Protein AF-A0ABC8KWL3-F1 (afdb_monomer)

Mean predicted aligned error: 14.84 Å

InterPro domains:
  IPR001087 GDSL lipase/esterase [PF00657] (40-134)
  IPR036514 SGNH hydrolase superfamily [G3DSA:3.40.50.1110] (29-156)
  IPR051238 GDSL esterase/lipase [PTHR45650] (35-138)

Solvent-accessible surface area (backbone atoms only — not comparable to full-atom values): 9843 Å² total; per-residue (Å²): 133,89,78,81,60,66,66,60,56,52,52,52,53,53,52,58,55,59,74,59,63,88,62,69,93,62,68,75,70,73,61,72,74,73,81,78,73,70,54,50,75,42,76,53,21,40,68,54,14,46,27,26,30,68,68,44,93,87,55,86,55,57,24,70,44,79,68,16,9,55,69,33,100,80,53,42,48,54,17,21,74,34,37,43,80,43,63,58,42,54,52,23,54,77,62,74,42,69,72,52,50,25,49,58,75,46,65,59,87,91,31,53,72,60,43,54,53,30,72,55,40,18,35,25,67,12,28,43,62,54,58,94,50,98,69,41,76,80,50,88,69,75,87,79,84,79,80,84,78,88,77,74,80,90,79,74,80,80,77,93,130

Foldseek 3Di:
DDDDCVVVVVVVVVVVVVVVPPDDPPPVVVPPDDPQDFADAAEEALLQWQFLQVLDPDDPPWQQDQQDCCQPPVSGRRRHVHNYDGPSQVVCVVRVAPRAEAPSVCDDPVNVVVVVVCVRHHHYPYYHQDDPDPCSNVDDDPDPDDDDDPPPDPPDDDDDD

Organism: Eruca vesicaria subsp. sativa (NCBI:txid29727)

Radius of gyration: 27.24 Å; Cα contacts (8 Å, |Δi|>4): 214; chains: 1; bounding box: 100×42×49 Å

pLDDT: mean 77.45, std 20.8, range [26.44, 98.0]

Structure (mmCIF, N/CA/C/O backbone):
data_AF-A0ABC8KWL3-F1
#
_entry.id   AF-A0ABC8KWL3-F1
#
loop_
_atom_site.group_PDB
_atom_site.id
_atom_site.type_symbol
_atom_site.label_atom_id
_atom_site.label_alt_id
_atom_site.label_comp_id
_atom_site.label_asym_id
_atom_site.label_entity_id
_atom_site.label_seq_id
_atom_site.pdbx_PDB_ins_code
_atom_site.Cartn_x
_atom_site.Cartn_y
_atom_site.Cartn_z
_atom_site.occupancy
_atom_site.B_iso_or_equiv
_atom_site.auth_seq_id
_atom_site.auth_comp_id
_atom_site.auth_asym_id
_atom_site.auth_atom_id
_atom_site.pdbx_PDB_model_num
ATOM 1 N N . MET A 1 1 ? -78.403 -3.034 27.317 1.00 48.03 1 MET A N 1
ATOM 2 C CA . MET A 1 1 ? -77.567 -3.518 28.438 1.00 48.03 1 MET A CA 1
ATOM 3 C C . MET A 1 1 ? -76.116 -3.324 28.024 1.00 48.03 1 MET A C 1
ATOM 5 O O . MET A 1 1 ? -75.790 -3.787 26.936 1.00 48.03 1 MET A O 1
ATOM 9 N N . PRO A 1 2 ? -75.278 -2.585 28.769 1.00 58.06 2 PRO A N 1
ATOM 10 C CA . PRO A 1 2 ? -73.880 -2.424 28.389 1.00 58.06 2 PRO A CA 1
ATOM 11 C C . PRO A 1 2 ? -73.139 -3.736 28.670 1.00 58.06 2 PRO A C 1
ATOM 13 O O . PRO A 1 2 ? -73.239 -4.291 29.761 1.00 58.06 2 PRO A O 1
ATOM 16 N N . VAL A 1 3 ? -72.448 -4.263 27.663 1.00 62.28 3 VAL A N 1
ATOM 17 C CA . VAL A 1 3 ? -71.545 -5.410 27.809 1.00 62.28 3 VAL A CA 1
ATOM 18 C C . VAL A 1 3 ? -70.196 -4.900 28.307 1.00 62.28 3 VAL A C 1
ATOM 20 O O . VAL A 1 3 ? -69.583 -4.015 27.711 1.00 62.28 3 VAL A O 1
ATOM 23 N N . ASN A 1 4 ? -69.758 -5.430 29.445 1.00 63.38 4 ASN A N 1
ATOM 24 C CA . ASN A 1 4 ? -68.550 -4.999 30.139 1.00 63.38 4 ASN A CA 1
ATOM 25 C C . ASN A 1 4 ? -67.313 -5.553 29.409 1.00 63.38 4 ASN A C 1
ATOM 27 O O . ASN A 1 4 ? -66.910 -6.688 29.645 1.00 63.38 4 ASN A O 1
ATOM 31 N N . ASN A 1 5 ? -66.687 -4.751 28.542 1.00 63.94 5 ASN A N 1
ATOM 32 C CA . ASN A 1 5 ? -65.502 -5.138 27.749 1.00 63.94 5 ASN A CA 1
ATOM 33 C C . ASN A 1 5 ? -64.167 -5.080 28.527 1.00 63.94 5 ASN A C 1
ATOM 35 O O . ASN A 1 5 ? -63.087 -5.216 27.950 1.00 63.94 5 ASN A O 1
ATOM 39 N N . LEU A 1 6 ? -64.232 -4.891 29.847 1.00 66.62 6 LEU A N 1
ATOM 40 C CA . LEU A 1 6 ? -63.078 -4.764 30.737 1.00 66.62 6 LEU A CA 1
ATOM 41 C C . LEU A 1 6 ? -62.088 -5.955 30.707 1.00 66.62 6 LEU A C 1
ATOM 43 O O . LEU A 1 6 ? -60.887 -5.675 30.750 1.00 66.62 6 LEU A O 1
ATOM 47 N N . PRO A 1 7 ? -62.503 -7.240 30.583 1.00 75.38 7 PRO A N 1
ATOM 48 C CA . PRO A 1 7 ? -61.552 -8.357 30.553 1.00 75.38 7 PRO A CA 1
ATOM 49 C C . PRO A 1 7 ? -60.824 -8.481 29.206 1.00 75.38 7 PRO A C 1
ATOM 51 O O . PRO A 1 7 ? -59.668 -8.890 29.160 1.00 75.38 7 PRO A O 1
ATOM 54 N N . PHE A 1 8 ? -61.465 -8.085 28.102 1.00 75.50 8 PHE A N 1
ATOM 55 C CA . PHE A 1 8 ? -60.850 -8.149 26.775 1.00 75.50 8 PHE A CA 1
ATOM 56 C C . PHE A 1 8 ? -59.704 -7.141 26.649 1.00 75.50 8 PHE A C 1
ATOM 58 O O . PHE A 1 8 ? -58.625 -7.459 26.152 1.00 75.50 8 PHE A O 1
ATOM 65 N N . LEU A 1 9 ? -59.917 -5.933 27.175 1.00 76.12 9 LEU A N 1
ATOM 66 C CA . LEU A 1 9 ? -58.924 -4.869 27.125 1.00 76.12 9 LEU A CA 1
ATOM 67 C C . LEU A 1 9 ? -57.701 -5.174 28.011 1.00 76.12 9 LEU A C 1
ATOM 69 O O . LEU A 1 9 ? -56.574 -4.886 27.620 1.00 76.12 9 LEU A O 1
ATOM 73 N N . THR A 1 10 ? -57.894 -5.813 29.170 1.00 77.69 10 THR A N 1
ATOM 74 C CA . THR A 1 10 ? -56.780 -6.216 30.050 1.00 77.69 10 THR A CA 1
ATOM 75 C C . THR A 1 10 ? -55.929 -7.324 29.436 1.00 77.69 10 THR A C 1
ATOM 77 O O . THR A 1 10 ? -54.703 -7.230 29.467 1.00 77.69 10 THR A O 1
ATOM 80 N N . VAL A 1 11 ? -56.548 -8.334 28.819 1.00 81.25 11 VAL A N 1
ATOM 81 C CA . VAL A 1 11 ? -55.817 -9.404 28.117 1.00 81.25 11 VAL A CA 1
ATOM 82 C C . VAL A 1 11 ? -55.044 -8.848 26.917 1.00 81.25 11 VAL A C 1
ATOM 84 O O . VAL A 1 11 ? -53.893 -9.225 26.704 1.00 81.25 11 VAL A O 1
ATOM 87 N N . PHE A 1 12 ? -55.621 -7.892 26.184 1.00 80.75 12 PHE A N 1
ATOM 88 C CA . PHE A 1 12 ? -54.955 -7.223 25.065 1.00 80.75 12 PHE A CA 1
ATOM 89 C C . PHE A 1 12 ? -53.700 -6.446 25.501 1.00 80.75 12 PHE A C 1
ATOM 91 O O . PHE A 1 12 ? -52.653 -6.557 24.862 1.00 80.75 12 PHE A O 1
ATOM 98 N N . PHE A 1 13 ? -53.762 -5.716 26.621 1.00 78.31 13 PHE A N 1
ATOM 99 C CA . PHE A 1 13 ? -52.595 -5.005 27.154 1.00 78.31 13 PHE A CA 1
ATOM 100 C C . PHE A 1 13 ? -51.527 -5.942 27.740 1.00 78.31 13 PHE A C 1
ATOM 102 O O . PHE A 1 13 ? -50.338 -5.666 27.582 1.00 78.31 13 PHE A O 1
ATOM 109 N N . LEU A 1 14 ? -51.915 -7.070 28.345 1.00 79.94 14 LEU A N 1
ATOM 110 C CA . LEU A 1 14 ? -50.964 -8.101 28.786 1.00 79.94 14 LEU A CA 1
ATOM 111 C C . LEU A 1 14 ? -50.254 -8.765 27.596 1.00 79.94 14 LEU A C 1
ATOM 113 O O . LEU A 1 14 ? -49.043 -8.975 27.643 1.00 79.94 14 LEU A O 1
ATOM 117 N N . PHE A 1 15 ? -50.975 -9.024 26.503 1.00 77.19 15 PHE A N 1
ATOM 118 C CA . PHE A 1 15 ? -50.410 -9.583 25.272 1.00 77.19 15 PHE A CA 1
ATOM 119 C C . PHE A 1 15 ? -49.448 -8.599 24.580 1.00 77.19 15 PHE A C 1
ATOM 121 O O . PHE A 1 15 ? -48.352 -8.983 24.178 1.00 77.19 15 PHE A O 1
ATOM 128 N N . LEU A 1 16 ? -49.797 -7.306 24.529 1.00 73.62 16 LEU A N 1
ATOM 129 C CA . LEU A 1 16 ? -48.899 -6.240 24.059 1.00 73.62 16 LEU A CA 1
ATOM 130 C C . LEU A 1 16 ? -47.644 -6.087 24.931 1.00 73.62 16 LEU A C 1
ATOM 132 O O . LEU A 1 16 ? -46.584 -5.755 24.406 1.00 73.62 16 LEU A O 1
ATOM 136 N N . GLY A 1 17 ? -47.751 -6.325 26.242 1.00 69.69 17 GLY A N 1
ATOM 137 C CA . GLY A 1 17 ? -46.609 -6.336 27.158 1.00 69.69 17 GLY A CA 1
ATOM 138 C C . GLY A 1 17 ? -45.663 -7.514 26.917 1.00 69.69 17 GLY A C 1
ATOM 139 O O . GLY A 1 17 ? -44.450 -7.337 26.976 1.00 69.69 17 GLY A O 1
ATOM 140 N N . LEU A 1 18 ? -46.198 -8.692 26.575 1.00 69.88 18 LEU A N 1
ATOM 141 C CA . LEU A 1 18 ? -45.403 -9.885 26.257 1.00 69.88 18 LEU A CA 1
ATOM 142 C C . LEU A 1 18 ? -44.642 -9.758 24.925 1.00 69.88 18 LEU A C 1
ATOM 144 O O . LEU A 1 18 ? -43.492 -10.177 24.845 1.00 69.88 18 LEU A O 1
ATOM 148 N N . LEU A 1 19 ? -45.213 -9.074 23.928 1.00 63.34 19 LEU A N 1
ATOM 149 C CA . LEU A 1 19 ? -44.547 -8.762 22.647 1.00 63.34 19 LEU A CA 1
ATOM 150 C C . LEU A 1 19 ? -43.443 -7.687 22.753 1.00 63.34 19 LEU A C 1
ATOM 152 O O . LEU A 1 19 ? -42.834 -7.312 21.754 1.00 63.34 19 LEU A O 1
ATOM 156 N N . ARG A 1 20 ? -43.183 -7.150 23.952 1.00 59.50 20 ARG A N 1
ATOM 157 C CA . ARG A 1 20 ? -42.063 -6.231 24.227 1.00 59.50 20 ARG A CA 1
ATOM 158 C C . ARG A 1 20 ? -40.852 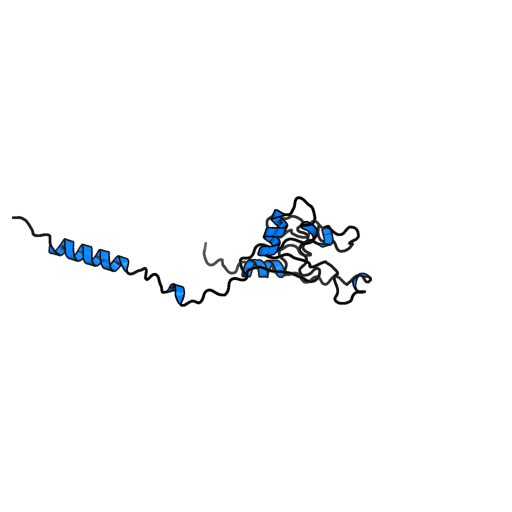-6.932 24.856 1.00 59.50 20 ARG A C 1
ATOM 160 O O . ARG A 1 20 ? -39.862 -6.257 25.121 1.00 59.50 20 ARG A O 1
ATOM 167 N N . PHE A 1 21 ? -40.904 -8.250 25.071 1.00 56.94 21 PHE A N 1
ATOM 168 C CA . PHE A 1 21 ? -39.795 -9.022 25.653 1.00 56.94 21 PHE A CA 1
ATOM 169 C C . PHE A 1 21 ? -38.764 -9.536 24.635 1.00 56.94 21 PHE A C 1
ATOM 171 O O . PHE A 1 21 ? -37.733 -10.061 25.049 1.00 56.94 21 PHE A O 1
ATOM 178 N N . ASP A 1 22 ? -38.955 -9.312 23.331 1.00 55.47 22 ASP A N 1
ATOM 179 C CA . ASP A 1 22 ? -38.017 -9.760 22.282 1.00 55.47 22 ASP A CA 1
ATOM 180 C C . ASP A 1 22 ? -36.726 -8.928 22.192 1.00 55.47 22 ASP A C 1
ATOM 182 O O . ASP A 1 22 ? -35.935 -9.047 21.258 1.00 55.47 22 ASP A O 1
ATOM 186 N N . SER A 1 23 ? -36.477 -8.040 23.148 1.00 59.81 23 SER A N 1
ATOM 187 C CA . SER A 1 23 ? -35.253 -7.251 23.184 1.00 59.81 23 SER A CA 1
ATOM 188 C C . SER A 1 23 ? -34.796 -7.128 24.622 1.00 59.81 23 SER A C 1
ATOM 190 O O . SER A 1 23 ? -35.117 -6.163 25.304 1.00 59.81 23 SER A O 1
ATOM 192 N N . ILE A 1 24 ? -34.049 -8.125 25.094 1.00 61.00 24 ILE A N 1
ATOM 193 C CA . ILE A 1 24 ? -33.168 -7.951 26.246 1.00 61.00 24 ILE A CA 1
ATOM 194 C C . ILE A 1 24 ? -31.944 -7.176 25.727 1.00 61.00 24 ILE A C 1
ATOM 196 O O . ILE A 1 24 ? -31.108 -7.780 25.045 1.00 61.00 24 ILE A O 1
ATOM 200 N N . PRO A 1 25 ? -31.791 -5.865 26.004 1.00 57.47 25 PRO A N 1
ATOM 201 C CA . PRO A 1 25 ? -30.542 -5.169 25.734 1.00 57.47 25 PRO A CA 1
ATOM 202 C C . PRO A 1 25 ? -29.493 -5.721 26.705 1.00 57.47 25 PRO A C 1
ATOM 204 O O . PRO A 1 25 ? -29.412 -5.311 27.858 1.00 57.47 25 PRO A O 1
ATOM 207 N N . GLY A 1 26 ? -28.739 -6.730 26.278 1.00 55.69 26 GLY A N 1
ATOM 208 C CA . GLY A 1 26 ? -27.736 -7.355 27.141 1.00 55.69 26 GLY A CA 1
ATOM 209 C C . GLY A 1 26 ? -27.236 -8.721 26.691 1.00 55.69 26 GLY A C 1
ATOM 210 O O . GLY A 1 26 ? -26.137 -9.100 27.085 1.00 55.69 26 GLY A O 1
ATOM 211 N N . LEU A 1 27 ? -27.967 -9.445 25.834 1.00 46.88 27 LEU A N 1
ATOM 212 C CA . LEU A 1 27 ? -27.494 -10.751 25.353 1.00 46.88 27 LEU A CA 1
ATOM 213 C C . LEU A 1 27 ? -26.371 -10.636 24.301 1.00 46.88 27 LEU A C 1
ATOM 215 O O . LEU A 1 27 ? -25.545 -11.537 24.189 1.00 46.88 27 LEU A O 1
ATOM 219 N N . GLU A 1 28 ? -26.254 -9.501 23.604 1.00 53.38 28 GLU A N 1
ATOM 220 C CA . GLU A 1 28 ? -25.120 -9.237 22.698 1.00 53.38 28 GLU A CA 1
ATOM 221 C C . GLU A 1 28 ? -23.779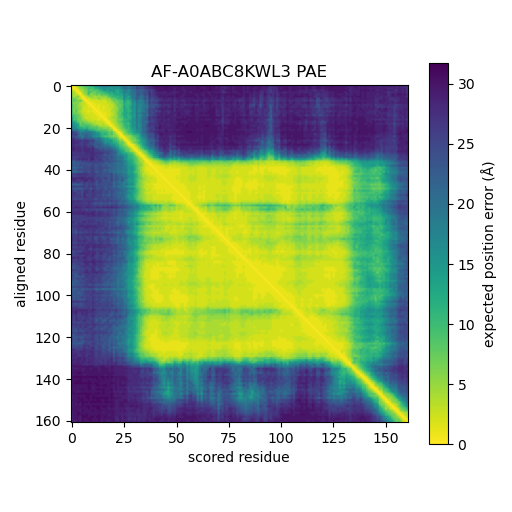 -9.029 23.427 1.00 53.38 28 GLU A C 1
ATOM 223 O O . GLU A 1 28 ? -22.725 -9.072 22.797 1.00 53.38 28 GLU A O 1
ATOM 228 N N . ALA A 1 29 ? -23.779 -8.843 24.752 1.00 53.50 29 ALA A N 1
ATOM 229 C CA . ALA A 1 29 ? -22.554 -8.605 25.519 1.00 53.50 29 ALA A CA 1
ATOM 230 C C . ALA A 1 29 ? -21.762 -9.887 25.857 1.00 53.50 29 ALA A C 1
ATOM 232 O O . ALA A 1 29 ? -20.643 -9.793 26.359 1.00 53.50 29 ALA A O 1
ATOM 233 N N . ALA A 1 30 ? -22.314 -11.079 25.588 1.00 50.84 30 ALA A N 1
ATOM 234 C CA . ALA A 1 30 ? -21.675 -12.361 25.911 1.00 50.84 30 ALA A CA 1
ATOM 235 C C . ALA A 1 30 ? -20.808 -12.935 24.773 1.00 50.84 30 ALA A C 1
ATOM 237 O O . ALA A 1 30 ? -19.949 -13.782 25.019 1.00 50.84 30 ALA A O 1
ATOM 238 N N . ALA A 1 31 ? -20.971 -12.450 23.539 1.00 51.72 31 ALA A N 1
ATOM 239 C CA . ALA A 1 31 ? -20.006 -12.681 22.471 1.00 51.72 31 ALA A CA 1
ATOM 240 C C . ALA A 1 31 ? -18.975 -11.554 22.545 1.00 51.72 31 ALA A C 1
ATOM 242 O O . ALA A 1 31 ? -19.177 -10.488 21.968 1.00 51.72 31 ALA A O 1
ATOM 243 N N . GLY A 1 32 ? -17.903 -11.749 23.319 1.00 52.09 32 GLY A N 1
ATOM 244 C CA . GLY A 1 32 ? -16.825 -10.767 23.427 1.00 52.09 32 GLY A CA 1
ATOM 245 C C . GLY A 1 32 ? -16.438 -10.259 22.037 1.00 52.09 32 GLY A C 1
ATOM 246 O O . GLY A 1 32 ? -15.980 -11.033 21.197 1.00 52.09 32 GLY A O 1
ATOM 247 N N . LYS A 1 33 ? -16.688 -8.970 21.773 1.00 55.50 33 LYS A N 1
ATOM 248 C CA . LYS A 1 33 ? -16.355 -8.321 20.504 1.00 55.50 33 LYS A CA 1
ATOM 249 C C . LYS A 1 33 ? -14.870 -8.574 20.255 1.00 55.50 33 LYS A C 1
ATOM 251 O O . LYS A 1 33 ? -14.044 -8.123 21.048 1.00 55.50 33 LYS A O 1
ATOM 256 N N . LEU A 1 34 ? -14.540 -9.340 19.210 1.00 56.47 34 LEU A N 1
ATOM 257 C CA . LEU A 1 34 ? -13.152 -9.591 18.823 1.00 56.47 34 LEU A CA 1
ATOM 258 C C . LEU A 1 34 ? -12.435 -8.236 18.785 1.00 56.47 34 LEU A C 1
ATOM 260 O O . LEU A 1 34 ? -12.985 -7.279 18.233 1.00 56.47 34 LEU A O 1
ATOM 264 N N . ALA A 1 35 ? -11.268 -8.134 19.428 1.00 68.38 35 ALA A N 1
ATOM 265 C CA . ALA A 1 35 ? -10.539 -6.874 19.514 1.00 68.38 35 ALA A CA 1
ATOM 266 C C . ALA A 1 35 ? -10.410 -6.264 18.109 1.00 68.38 35 ALA A C 1
ATOM 268 O O . ALA A 1 35 ? -9.880 -6.897 17.195 1.00 68.38 35 ALA A O 1
ATOM 269 N N . SER A 1 36 ? -10.956 -5.058 17.928 1.00 80.06 36 SER A N 1
ATOM 270 C CA . SER A 1 36 ? -10.914 -4.366 16.641 1.00 80.06 36 SER A CA 1
ATOM 271 C C . SER A 1 36 ? -9.456 -4.107 16.285 1.00 80.06 36 SER A C 1
ATOM 273 O O . SER A 1 36 ? -8.753 -3.438 17.041 1.00 80.06 36 SER A O 1
ATOM 275 N N . ILE A 1 37 ? -8.999 -4.616 15.141 1.00 87.50 37 ILE A N 1
ATOM 276 C CA . ILE A 1 37 ? -7.653 -4.316 14.649 1.00 87.50 37 ILE A CA 1
ATOM 277 C C . ILE A 1 37 ? -7.651 -2.853 14.187 1.00 87.50 37 ILE A C 1
ATOM 279 O O . ILE A 1 37 ? -8.453 -2.505 13.323 1.00 87.50 37 ILE A O 1
ATOM 283 N N . PRO A 1 38 ? -6.806 -1.976 14.760 1.00 90.31 38 PRO A N 1
ATOM 284 C CA . PRO A 1 38 ? -6.868 -0.541 14.480 1.00 90.31 38 PRO A CA 1
ATOM 285 C C . PRO A 1 38 ? -6.293 -0.173 13.105 1.00 90.31 38 PRO A C 1
ATOM 287 O O . PRO A 1 38 ? -6.699 0.828 12.523 1.00 90.31 38 PRO A O 1
ATOM 290 N N . GLY A 1 39 ? -5.376 -0.980 12.564 1.00 94.69 39 GLY A N 1
ATOM 291 C CA . GLY A 1 39 ? -4.784 -0.740 11.254 1.00 94.69 39 GLY A CA 1
ATOM 292 C C . GLY A 1 39 ? -3.835 -1.844 10.797 1.00 94.69 39 GLY A C 1
ATOM 293 O O . GLY A 1 39 ? -3.493 -2.743 11.565 1.00 94.69 39 GLY A O 1
ATOM 294 N N . LEU A 1 40 ? -3.406 -1.760 9.535 1.00 96.38 40 LEU A N 1
ATOM 295 C CA . LEU A 1 40 ? -2.533 -2.744 8.889 1.00 96.38 40 LEU A CA 1
ATOM 296 C C . LEU A 1 40 ? -1.286 -2.078 8.290 1.00 96.38 40 LEU A C 1
ATOM 298 O O . LEU A 1 40 ? -1.369 -1.311 7.335 1.00 96.38 40 LEU A O 1
ATOM 302 N N . TYR A 1 41 ? -0.112 -2.415 8.817 1.00 97.31 41 TYR A N 1
ATOM 303 C CA . TYR A 1 41 ? 1.174 -1.923 8.322 1.00 97.31 41 TYR A CA 1
ATOM 304 C C . TYR A 1 41 ? 1.912 -3.046 7.608 1.00 97.31 41 TYR A C 1
ATOM 306 O O . TYR A 1 41 ? 2.175 -4.090 8.201 1.00 97.31 41 TYR A O 1
ATOM 314 N N . VAL A 1 42 ? 2.215 -2.845 6.328 1.00 97.56 42 VAL A N 1
ATOM 315 C CA . VAL A 1 42 ? 2.680 -3.925 5.447 1.00 97.56 42 VAL A CA 1
ATOM 316 C C . VAL A 1 42 ? 4.110 -3.663 5.011 1.00 97.56 42 VAL A C 1
ATOM 318 O O . VAL A 1 42 ? 4.410 -2.594 4.486 1.00 97.56 42 VAL A O 1
ATOM 321 N N . PHE A 1 43 ? 4.972 -4.659 5.178 1.00 95.38 43 PHE A N 1
ATOM 322 C CA . PHE A 1 43 ? 6.351 -4.674 4.699 1.00 95.38 43 PHE A CA 1
ATOM 323 C C . PHE A 1 43 ? 6.563 -5.948 3.884 1.00 95.38 43 PHE A C 1
ATOM 325 O O . PHE A 1 43 ? 5.941 -6.970 4.172 1.00 95.38 43 PHE A O 1
ATOM 332 N N . GLY A 1 44 ? 7.421 -5.892 2.870 1.00 93.62 44 GLY A N 1
ATOM 333 C CA . GLY A 1 44 ? 7.706 -7.048 2.027 1.00 93.62 44 GLY A CA 1
ATOM 334 C C . GLY A 1 44 ? 8.099 -6.668 0.608 1.00 93.62 44 GLY A C 1
ATOM 335 O O . GLY A 1 44 ? 8.603 -5.572 0.354 1.00 93.62 44 GLY A O 1
ATOM 336 N N . ASP A 1 45 ? 7.835 -7.591 -0.308 1.00 92.12 45 ASP A N 1
ATOM 337 C CA . ASP A 1 45 ? 8.232 -7.528 -1.708 1.00 92.12 45 ASP A CA 1
ATOM 338 C C . ASP A 1 45 ? 7.021 -7.383 -2.654 1.00 92.12 45 ASP A C 1
ATOM 340 O O . ASP A 1 45 ? 5.960 -6.876 -2.279 1.00 92.12 45 ASP A O 1
ATOM 344 N N . SER A 1 46 ? 7.161 -7.844 -3.900 1.00 92.88 46 SER A N 1
ATOM 345 C CA . SER A 1 46 ? 6.106 -7.803 -4.917 1.00 92.88 46 SER A CA 1
ATOM 346 C C . SER A 1 46 ? 4.823 -8.539 -4.527 1.00 92.88 46 SER A C 1
ATOM 348 O O . SER A 1 46 ? 3.761 -8.174 -5.033 1.00 92.88 46 SER A O 1
ATOM 350 N N . LEU A 1 47 ? 4.882 -9.543 -3.644 1.00 93.25 47 LEU A N 1
ATOM 351 C CA . LEU A 1 47 ? 3.707 -10.321 -3.230 1.00 93.25 47 LEU A CA 1
ATOM 352 C C . LEU A 1 47 ? 2.700 -9.487 -2.433 1.00 93.25 47 LEU A C 1
ATOM 354 O O . LEU A 1 47 ? 1.509 -9.803 -2.409 1.00 93.25 47 LEU A O 1
ATOM 358 N N . VAL A 1 48 ? 3.167 -8.414 -1.796 1.00 95.81 48 VAL A N 1
ATOM 359 C CA . VAL A 1 48 ? 2.336 -7.523 -0.981 1.00 95.81 48 VAL A CA 1
ATOM 360 C C . VAL A 1 48 ? 2.462 -6.048 -1.370 1.00 95.81 48 VAL A C 1
ATOM 362 O O . VAL A 1 48 ? 1.733 -5.227 -0.817 1.00 95.81 48 VAL A O 1
ATOM 365 N N . ASP A 1 49 ? 3.298 -5.693 -2.353 1.00 95.62 49 ASP A N 1
ATOM 366 C CA . ASP A 1 49 ? 3.362 -4.336 -2.909 1.00 95.62 49 ASP A CA 1
ATOM 367 C C . ASP A 1 49 ? 2.037 -3.945 -3.587 1.00 95.62 49 ASP A C 1
ATOM 369 O O . ASP A 1 49 ? 1.396 -4.715 -4.312 1.00 95.62 49 ASP A O 1
ATOM 373 N N . VAL A 1 50 ? 1.625 -2.708 -3.322 1.00 96.56 50 VAL A N 1
ATOM 374 C CA . VAL A 1 50 ? 0.396 -2.077 -3.816 1.00 96.56 50 VAL A CA 1
ATOM 375 C C . VAL A 1 50 ? 0.675 -0.926 -4.784 1.00 96.56 50 VAL A C 1
ATOM 377 O O . VAL A 1 50 ? -0.257 -0.227 -5.181 1.00 96.56 50 VAL A O 1
ATOM 380 N N . GLY A 1 51 ? 1.936 -0.713 -5.164 1.00 95.81 51 GLY A N 1
ATOM 381 C CA . GLY A 1 51 ? 2.346 0.227 -6.203 1.00 95.81 51 GLY A CA 1
ATOM 382 C C . GLY A 1 51 ? 3.448 1.192 -5.792 1.00 95.81 51 GLY A C 1
ATOM 383 O O . GLY A 1 51 ? 3.599 2.219 -6.457 1.00 95.81 51 GLY A O 1
ATOM 384 N N . ASN A 1 52 ? 4.206 0.909 -4.729 1.00 95.69 52 ASN A N 1
ATOM 385 C CA . ASN A 1 52 ? 5.321 1.757 -4.306 1.00 95.69 52 ASN A CA 1
ATOM 386 C C . ASN A 1 52 ? 6.354 1.902 -5.426 1.00 95.69 52 ASN A C 1
ATOM 388 O O . ASN A 1 52 ? 6.780 3.022 -5.722 1.00 95.69 52 ASN A O 1
ATOM 392 N N . ASN A 1 53 ? 6.663 0.816 -6.136 1.00 94.00 53 ASN A N 1
ATOM 393 C CA . ASN A 1 53 ? 7.654 0.829 -7.212 1.00 94.00 53 ASN A CA 1
ATOM 394 C C . ASN A 1 53 ? 7.336 1.791 -8.363 1.00 94.00 53 ASN A C 1
ATOM 396 O O . ASN A 1 53 ? 8.245 2.266 -9.044 1.00 94.00 53 ASN A O 1
ATOM 400 N N . ASN A 1 54 ? 6.066 2.147 -8.557 1.00 94.50 54 ASN A N 1
ATOM 401 C CA . ASN A 1 54 ? 5.665 3.094 -9.597 1.00 94.50 54 ASN A CA 1
ATOM 402 C C . ASN A 1 54 ? 6.092 4.538 -9.282 1.00 94.50 54 ASN A C 1
ATOM 404 O O . ASN A 1 54 ? 6.137 5.369 -10.187 1.00 94.50 54 ASN A O 1
ATOM 408 N N . TYR A 1 55 ? 6.424 4.830 -8.021 1.00 93.88 55 TYR A N 1
ATOM 409 C CA . TYR A 1 55 ? 6.909 6.133 -7.560 1.00 93.88 55 TYR A CA 1
ATOM 410 C C . TYR A 1 55 ? 8.440 6.215 -7.478 1.00 93.88 55 TYR A C 1
ATOM 412 O O . TYR A 1 55 ? 8.974 7.283 -7.180 1.00 93.88 55 TYR A O 1
ATOM 420 N N . LEU A 1 56 ? 9.153 5.110 -7.721 1.00 90.12 56 LEU A N 1
ATOM 421 C CA . LEU A 1 56 ? 10.612 5.091 -7.715 1.00 90.12 56 LEU A CA 1
ATOM 422 C C . LEU A 1 56 ? 11.162 5.596 -9.063 1.00 90.12 56 LEU A C 1
ATOM 424 O O . LEU A 1 56 ? 10.724 5.119 -10.116 1.00 90.12 56 LEU A O 1
ATOM 428 N N . PRO A 1 57 ? 12.142 6.521 -9.057 1.00 85.88 57 PRO A N 1
ATOM 429 C CA . PRO A 1 57 ? 12.671 7.113 -10.286 1.00 85.88 57 PRO A CA 1
ATOM 430 C C . PRO A 1 57 ? 13.400 6.094 -11.174 1.00 85.88 57 PRO A C 1
ATOM 432 O O . PRO A 1 57 ? 13.258 6.144 -12.391 1.00 85.88 57 PRO A O 1
ATOM 435 N N . PHE A 1 58 ? 14.110 5.131 -10.576 1.00 83.00 58 PHE A N 1
ATOM 436 C CA . PHE A 1 58 ? 14.983 4.185 -11.286 1.00 83.00 58 PHE A CA 1
ATOM 437 C C . PHE A 1 58 ? 14.591 2.707 -11.088 1.00 83.00 58 PHE A C 1
ATOM 439 O O . PHE A 1 58 ? 15.449 1.833 -11.103 1.00 83.00 58 PHE A O 1
ATOM 446 N N . SER A 1 59 ? 13.303 2.400 -10.883 1.00 82.69 59 SER A N 1
ATOM 447 C CA . SER A 1 59 ? 12.853 1.006 -10.716 1.00 82.69 59 SER A CA 1
ATOM 448 C C . SER A 1 59 ? 12.507 0.336 -12.048 1.00 82.69 59 SER A C 1
ATOM 450 O O . SER A 1 59 ? 11.707 0.866 -12.824 1.00 82.69 59 SER A O 1
ATOM 452 N N . LEU A 1 60 ? 13.071 -0.856 -12.274 1.00 82.50 60 LEU A N 1
ATOM 453 C CA . LEU A 1 60 ? 12.686 -1.765 -13.363 1.00 82.50 60 LEU A CA 1
ATOM 454 C C . LEU A 1 60 ? 11.485 -2.645 -12.988 1.00 82.50 60 LEU A C 1
ATOM 456 O O . LEU A 1 60 ? 10.716 -3.048 -13.855 1.00 82.50 60 LEU A O 1
ATOM 460 N N . ALA A 1 61 ? 11.295 -2.920 -11.698 1.00 86.25 61 ALA A N 1
ATOM 461 C CA . ALA A 1 61 ? 10.212 -3.752 -11.194 1.00 86.25 61 ALA A CA 1
ATOM 462 C C . ALA A 1 61 ? 8.942 -2.912 -10.995 1.00 86.25 61 ALA A C 1
ATOM 464 O O . ALA A 1 61 ? 8.535 -2.670 -9.865 1.00 86.25 61 ALA A O 1
ATOM 465 N N . LYS A 1 62 ? 8.333 -2.411 -12.072 1.00 90.50 62 LYS A N 1
ATOM 466 C CA . LYS A 1 62 ? 7.046 -1.697 -11.998 1.00 90.50 62 LYS A CA 1
ATOM 467 C C . LYS A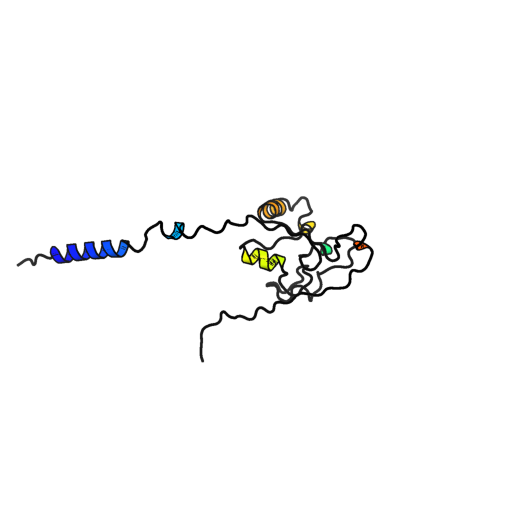 1 62 ? 5.876 -2.658 -12.182 1.00 90.50 62 LYS A C 1
ATOM 469 O O . LYS A 1 62 ? 6.030 -3.774 -12.660 1.00 90.50 62 LYS A O 1
ATOM 474 N N . SER A 1 63 ? 4.695 -2.218 -11.784 1.00 91.31 63 SER A N 1
ATOM 475 C CA . SER A 1 63 ? 3.466 -3.027 -11.783 1.00 91.31 63 SER A CA 1
ATOM 476 C C . SER A 1 63 ? 2.259 -2.213 -12.253 1.00 91.31 63 SER A C 1
ATOM 478 O O . SER A 1 63 ? 1.104 -2.563 -12.012 1.00 91.31 63 SER A O 1
ATOM 480 N N . ASN A 1 64 ? 2.512 -1.089 -12.927 1.00 92.38 64 ASN A N 1
ATOM 481 C CA . ASN A 1 64 ? 1.502 -0.239 -13.547 1.00 92.38 64 ASN A CA 1
ATOM 482 C C . ASN A 1 64 ? 1.198 -0.639 -15.004 1.00 92.38 64 ASN A C 1
ATOM 484 O O . ASN A 1 64 ? 0.846 0.216 -15.818 1.00 92.38 64 ASN A O 1
ATOM 488 N N . TYR A 1 65 ? 1.330 -1.924 -15.343 1.00 91.06 65 TYR A N 1
ATOM 489 C CA . TYR A 1 65 ? 1.026 -2.429 -16.681 1.00 91.06 65 TYR A CA 1
ATOM 490 C C . TYR A 1 65 ? -0.469 -2.735 -16.845 1.00 91.06 65 TYR A C 1
ATOM 492 O O . TYR A 1 65 ? -1.136 -3.055 -15.861 1.00 91.06 65 TYR A O 1
ATOM 500 N N . PRO A 1 66 ? -1.010 -2.717 -18.081 1.00 88.81 66 PRO A N 1
ATOM 501 C CA . PRO A 1 66 ? -2.437 -2.944 -18.330 1.00 88.81 66 PRO A CA 1
ATOM 502 C C . PRO A 1 66 ? -3.002 -4.264 -17.789 1.00 88.81 66 PRO A C 1
ATOM 504 O O . PRO A 1 66 ? -4.192 -4.336 -17.504 1.00 88.81 66 PRO A O 1
ATOM 507 N N . ARG A 1 67 ? -2.173 -5.309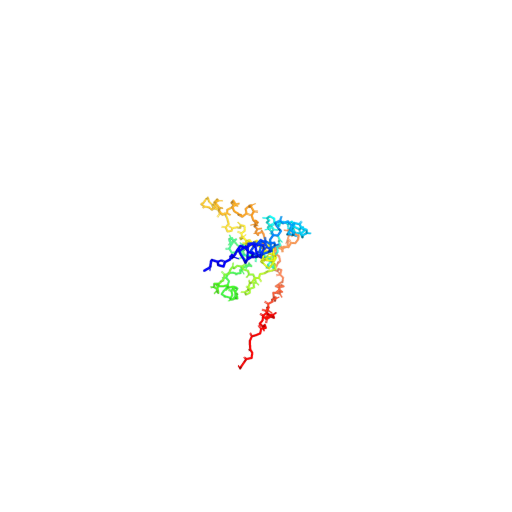 -17.650 1.00 86.81 67 ARG A N 1
ATOM 508 C CA . ARG A 1 67 ? -2.614 -6.611 -17.120 1.00 86.81 67 ARG A CA 1
ATOM 509 C C . ARG A 1 67 ? -2.767 -6.619 -15.598 1.00 86.81 67 ARG A C 1
ATOM 511 O O . ARG A 1 67 ? -3.549 -7.397 -15.067 1.00 86.81 67 ARG A O 1
ATOM 518 N N . ASN A 1 68 ? -2.053 -5.748 -14.893 1.00 91.00 68 ASN A N 1
ATOM 519 C CA . ASN A 1 68 ? -2.163 -5.634 -13.448 1.00 91.00 68 ASN A CA 1
ATOM 520 C C . ASN A 1 68 ? -3.471 -4.908 -13.102 1.00 91.00 68 ASN A C 1
ATOM 522 O O . ASN A 1 68 ? -3.738 -3.840 -13.638 1.00 91.00 68 ASN A O 1
ATOM 526 N N . GLY A 1 69 ? -4.306 -5.451 -12.218 1.00 90.31 69 GLY A N 1
ATOM 527 C CA . GLY A 1 69 ? -5.573 -4.807 -11.833 1.00 90.31 69 GLY A CA 1
ATOM 528 C C . GLY A 1 69 ? -6.786 -5.037 -12.755 1.00 90.31 69 GLY A C 1
ATOM 529 O O . GLY A 1 69 ? -7.790 -4.339 -12.590 1.00 90.31 69 GLY A O 1
ATOM 530 N N . VAL A 1 70 ? -6.732 -5.987 -13.699 1.00 92.69 70 VAL A N 1
ATOM 531 C CA . VAL A 1 70 ? -7.885 -6.371 -14.549 1.00 92.69 70 VAL A CA 1
ATOM 532 C C . VAL A 1 70 ? -9.084 -6.866 -13.726 1.00 92.69 70 VAL A C 1
ATOM 534 O O . VAL A 1 70 ? -10.220 -6.536 -14.059 1.00 92.69 70 VAL A O 1
ATOM 537 N N . ASP A 1 71 ? -8.831 -7.565 -12.620 1.00 91.75 71 ASP A N 1
ATOM 538 C CA . ASP A 1 71 ? -9.848 -8.104 -11.708 1.00 91.75 71 ASP A CA 1
ATOM 539 C C . ASP A 1 71 ? -10.190 -7.125 -10.565 1.00 91.75 71 ASP A C 1
ATOM 541 O O . ASP A 1 71 ? -11.011 -7.417 -9.697 1.00 91.75 71 ASP A O 1
ATOM 545 N N . PHE A 1 72 ? -9.574 -5.937 -10.536 1.00 89.44 72 PHE A N 1
ATOM 546 C CA . PHE A 1 72 ? -9.941 -4.879 -9.592 1.00 89.44 72 PHE A CA 1
ATOM 547 C C . PHE A 1 72 ? -11.231 -4.173 -10.048 1.00 89.44 72 PHE A C 1
ATOM 549 O O . PHE A 1 72 ? -11.446 -4.031 -11.253 1.00 89.44 72 PHE A O 1
ATOM 556 N N . PRO A 1 73 ? -12.051 -3.596 -9.143 1.00 88.50 73 PRO A N 1
ATOM 557 C CA . PRO A 1 73 ? -13.325 -2.962 -9.514 1.00 88.50 73 PRO A CA 1
ATOM 558 C C . PRO A 1 73 ? -13.237 -1.896 -10.618 1.00 88.50 73 PRO A C 1
ATOM 560 O O . PRO A 1 73 ? -14.186 -1.691 -11.367 1.00 88.50 73 PRO A O 1
ATOM 563 N N . LYS A 1 74 ? -12.091 -1.212 -10.741 1.00 88.69 74 LYS A N 1
ATOM 564 C CA . LYS A 1 74 ? -11.860 -0.176 -11.763 1.00 88.69 74 LYS A CA 1
ATOM 565 C C . LYS A 1 74 ? -11.244 -0.703 -13.062 1.00 88.69 74 LYS A C 1
ATOM 567 O O . LYS A 1 74 ? -11.075 0.101 -13.975 1.00 88.69 74 LYS A O 1
ATOM 572 N N . LYS A 1 75 ? -10.875 -1.990 -13.131 1.00 91.44 75 LYS A N 1
ATOM 573 C CA . LYS A 1 75 ? -10.209 -2.647 -14.272 1.00 91.44 75 LYS A CA 1
ATOM 574 C C . LYS A 1 75 ? -9.034 -1.833 -14.834 1.00 91.44 75 LYS A C 1
ATOM 576 O O . LYS A 1 75 ? -8.909 -1.629 -16.039 1.00 91.44 75 LYS A O 1
ATOM 581 N N . LYS A 1 76 ? -8.216 -1.277 -13.940 1.00 92.50 76 LYS A N 1
ATOM 582 C CA . LYS A 1 76 ? -7.077 -0.404 -14.259 1.00 92.50 76 LYS A CA 1
ATOM 583 C C . LYS A 1 76 ? -5.859 -0.850 -13.471 1.00 92.50 76 LYS A C 1
ATOM 585 O O . LYS A 1 76 ? -6.004 -1.313 -12.343 1.00 92.50 76 LYS A O 1
ATOM 590 N N . ALA A 1 77 ? -4.684 -0.582 -14.035 1.00 92.88 77 ALA A N 1
ATOM 591 C CA . ALA A 1 77 ? -3.396 -0.722 -13.372 1.00 92.88 77 ALA A CA 1
ATOM 592 C C . ALA A 1 77 ? -3.413 -0.126 -11.959 1.00 92.88 77 ALA A C 1
ATOM 594 O O . ALA A 1 77 ? -3.516 1.090 -11.787 1.00 92.88 77 ALA A O 1
ATOM 595 N N . THR A 1 78 ? -3.333 -0.994 -10.947 1.00 93.12 78 THR A N 1
ATOM 596 C CA . THR A 1 78 ? -3.365 -0.601 -9.529 1.00 93.12 78 THR A CA 1
ATOM 597 C C . THR A 1 78 ? -1.981 -0.458 -8.914 1.00 93.12 78 THR A C 1
ATOM 599 O O . THR A 1 78 ? -1.864 0.138 -7.850 1.00 93.12 78 THR A O 1
ATOM 602 N N . GLY A 1 79 ? -0.946 -1.007 -9.557 1.00 93.12 79 GLY A N 1
ATOM 603 C CA . GLY A 1 79 ? 0.384 -1.133 -8.969 1.00 93.12 79 GLY A CA 1
ATOM 604 C C . GLY A 1 79 ? 0.595 -2.402 -8.137 1.00 93.12 79 GLY A C 1
ATOM 605 O O . GLY A 1 79 ? 1.639 -2.554 -7.512 1.00 93.12 79 GLY A O 1
ATOM 606 N N . ARG A 1 80 ? -0.349 -3.343 -8.136 1.00 95.12 80 ARG A N 1
ATOM 607 C CA . ARG A 1 80 ? -0.127 -4.682 -7.570 1.00 95.12 80 ARG A CA 1
ATOM 608 C C . ARG A 1 80 ? 0.493 -5.591 -8.621 1.00 95.12 80 ARG A C 1
ATOM 610 O O . ARG A 1 80 ? 0.113 -5.520 -9.787 1.00 95.12 80 ARG A O 1
ATOM 617 N N . PHE A 1 81 ? 1.383 -6.498 -8.226 1.00 94.19 81 PHE A N 1
ATOM 618 C CA . PHE A 1 81 ? 1.990 -7.490 -9.131 1.00 94.19 81 PHE A CA 1
ATOM 619 C C . PHE A 1 81 ? 1.032 -8.638 -9.504 1.00 94.19 81 PHE A C 1
ATOM 621 O O . PHE A 1 81 ? 1.448 -9.758 -9.782 1.00 94.19 81 PHE A O 1
ATOM 628 N N . CYS A 1 82 ? -0.270 -8.360 -9.535 1.00 91.38 82 CYS A N 1
ATOM 629 C CA . CYS A 1 82 ? -1.315 -9.305 -9.883 1.00 91.38 82 CYS A CA 1
ATOM 630 C C . CYS A 1 82 ? -2.492 -8.625 -10.592 1.00 91.38 82 CYS A C 1
ATOM 632 O O . CYS A 1 82 ? -2.568 -7.397 -10.693 1.00 91.38 82 CYS A O 1
ATOM 634 N N . ASN A 1 83 ? -3.427 -9.438 -11.086 1.00 93.69 83 ASN A N 1
ATOM 635 C CA . ASN A 1 83 ? -4.639 -8.955 -11.744 1.00 93.69 83 ASN A CA 1
ATOM 636 C C . ASN A 1 83 ? -5.646 -8.359 -10.749 1.00 93.69 83 ASN A C 1
ATOM 638 O O . ASN A 1 83 ? -6.460 -7.533 -11.141 1.00 93.69 83 ASN A O 1
ATOM 642 N N . GLY A 1 84 ? -5.597 -8.753 -9.477 1.00 91.38 84 GLY A N 1
ATOM 643 C CA . GLY A 1 84 ? -6.613 -8.423 -8.483 1.00 91.38 84 GLY A CA 1
ATOM 644 C C . GLY A 1 84 ? -6.028 -7.901 -7.176 1.00 91.38 84 GLY A C 1
ATOM 645 O O . GLY A 1 84 ? -5.089 -7.103 -7.160 1.00 91.38 84 GLY A O 1
ATOM 646 N N . LYS A 1 85 ? -6.638 -8.334 -6.076 1.00 94.25 85 LYS A N 1
ATOM 647 C CA . LYS A 1 85 ? -6.171 -8.094 -4.710 1.00 94.25 85 LYS A CA 1
ATOM 648 C C . LYS A 1 85 ? -4.983 -8.998 -4.397 1.00 94.25 85 LYS A C 1
ATOM 650 O O . LYS A 1 85 ? -4.948 -10.153 -4.820 1.00 94.25 85 LYS A O 1
ATOM 655 N N . ASN A 1 86 ? -4.000 -8.460 -3.689 1.00 94.50 86 ASN A N 1
ATOM 656 C CA . ASN A 1 86 ? -2.892 -9.235 -3.148 1.00 94.50 86 ASN A CA 1
ATOM 657 C C . ASN A 1 86 ? -3.233 -9.736 -1.732 1.00 94.50 86 ASN A C 1
ATOM 659 O O . ASN A 1 86 ? -4.310 -9.463 -1.201 1.00 94.50 86 ASN A O 1
ATOM 663 N N . PHE A 1 87 ? -2.317 -10.474 -1.105 1.00 94.38 87 PHE A N 1
ATOM 664 C CA . PHE A 1 87 ? -2.566 -11.052 0.218 1.00 94.38 87 PHE A CA 1
ATOM 665 C C . PHE 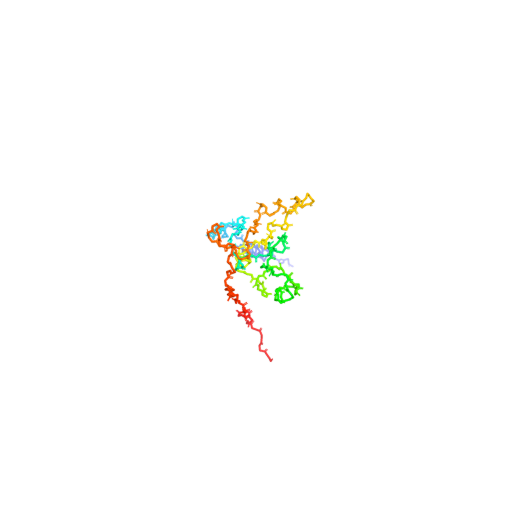A 1 87 ? -2.854 -9.993 1.297 1.00 94.38 87 PHE A C 1
ATOM 667 O O . PHE A 1 87 ? -3.746 -10.176 2.124 1.00 94.38 87 PHE A O 1
ATOM 674 N N . ALA A 1 88 ? -2.156 -8.854 1.261 1.00 95.94 88 ALA A N 1
ATOM 675 C CA . ALA A 1 88 ? -2.363 -7.771 2.218 1.00 95.94 88 ALA A CA 1
ATOM 676 C C . ALA A 1 88 ? -3.745 -7.112 2.073 1.00 95.94 88 ALA A C 1
ATOM 678 O O . ALA A 1 88 ? -4.348 -6.728 3.073 1.00 95.94 88 ALA A O 1
ATOM 679 N N . ASP A 1 89 ? -4.273 -7.020 0.852 1.00 96.00 89 ASP A N 1
ATOM 680 C CA . ASP A 1 89 ? -5.633 -6.527 0.622 1.00 96.00 89 ASP A CA 1
ATOM 681 C C . ASP A 1 89 ? -6.685 -7.468 1.199 1.00 96.00 89 ASP A C 1
ATOM 683 O O . ASP A 1 89 ? -7.626 -7.018 1.845 1.00 96.00 89 ASP A O 1
ATOM 687 N N . VAL A 1 90 ? -6.516 -8.775 0.983 1.00 95.44 90 VAL A N 1
ATOM 688 C CA . VAL A 1 90 ? -7.435 -9.790 1.514 1.00 95.44 90 VAL A CA 1
ATOM 689 C C . VAL A 1 90 ? -7.444 -9.746 3.041 1.00 95.44 90 VAL A C 1
ATOM 691 O O . VAL A 1 90 ? -8.510 -9.827 3.651 1.00 95.44 90 VAL A O 1
ATOM 694 N N . LEU A 1 91 ? -6.280 -9.554 3.671 1.00 94.81 91 LEU A N 1
ATOM 695 C CA . LEU A 1 91 ? -6.198 -9.341 5.116 1.00 94.81 91 LEU A CA 1
ATOM 696 C C . LEU A 1 91 ? -6.920 -8.064 5.552 1.00 94.81 91 LEU A C 1
ATOM 698 O O . LEU A 1 91 ? -7.705 -8.120 6.497 1.00 94.81 91 LEU A O 1
ATOM 702 N N . ALA A 1 92 ? -6.694 -6.936 4.871 1.00 95.19 92 ALA A N 1
ATOM 703 C CA . ALA A 1 92 ? -7.385 -5.687 5.188 1.00 95.19 92 ALA A CA 1
ATOM 704 C C . ALA A 1 92 ? -8.909 -5.871 5.140 1.00 95.19 92 ALA A C 1
ATOM 706 O O . ALA A 1 92 ? -9.600 -5.526 6.095 1.00 95.19 92 ALA A O 1
ATOM 707 N N . GLU A 1 93 ? -9.428 -6.515 4.093 1.00 94.25 93 GLU A N 1
ATOM 708 C CA . GLU A 1 93 ? -10.863 -6.773 3.950 1.00 94.25 93 GLU A CA 1
ATOM 709 C C . GLU A 1 93 ? -11.409 -7.715 5.015 1.00 94.25 93 GLU A C 1
ATOM 711 O O . GLU A 1 93 ? -12.463 -7.445 5.592 1.00 94.25 93 GLU A O 1
ATOM 716 N N . LYS A 1 94 ? -10.667 -8.779 5.338 1.00 93.06 94 LYS A N 1
ATOM 717 C CA . LYS A 1 94 ? -11.049 -9.724 6.393 1.00 93.06 94 LYS A CA 1
ATOM 718 C C . LYS A 1 94 ? -11.179 -9.051 7.761 1.00 93.06 94 LYS A C 1
ATOM 720 O O . LYS A 1 94 ? -11.971 -9.504 8.584 1.00 93.06 94 LYS A O 1
ATOM 725 N N . PHE A 1 95 ? -10.419 -7.985 7.998 1.00 92.19 95 PHE A N 1
ATOM 726 C CA . PHE A 1 95 ? -10.465 -7.201 9.232 1.00 92.19 95 PHE A CA 1
ATOM 727 C C . PHE A 1 95 ? -11.296 -5.916 9.119 1.00 92.19 95 PHE A C 1
ATOM 729 O O . PHE A 1 95 ? -11.299 -5.118 10.054 1.00 92.19 95 PHE A O 1
ATOM 736 N N . GLY A 1 96 ? -12.015 -5.706 8.010 1.00 93.50 96 GLY A N 1
ATOM 737 C CA . GLY A 1 96 ? -12.841 -4.513 7.805 1.00 93.50 96 GLY A CA 1
ATOM 738 C C . GLY A 1 96 ? -12.041 -3.208 7.708 1.00 93.50 96 GLY A C 1
ATOM 739 O O . GLY A 1 96 ? -12.583 -2.131 7.950 1.00 93.50 96 GLY A O 1
ATOM 740 N N . LEU A 1 97 ? -10.754 -3.293 7.374 1.00 94.31 97 LEU A N 1
ATOM 741 C CA . LEU A 1 97 ? -9.862 -2.154 7.192 1.00 94.31 97 LEU A CA 1
ATOM 742 C C . LEU A 1 97 ? -9.899 -1.652 5.741 1.00 94.31 97 LEU A C 1
ATOM 744 O O . LEU A 1 97 ? -10.109 -2.436 4.810 1.00 94.31 97 LEU A O 1
ATOM 748 N N . PRO A 1 98 ? -9.650 -0.351 5.508 1.00 95.44 98 PRO A N 1
ATOM 749 C CA . PRO A 1 98 ? -9.435 0.140 4.156 1.00 95.44 98 PRO A CA 1
ATOM 750 C C . PRO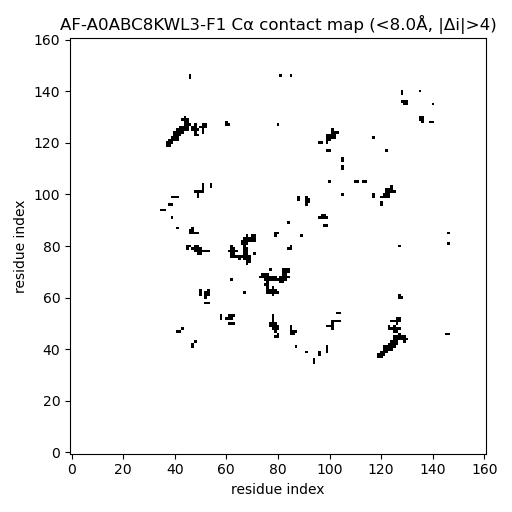 A 1 98 ? -8.175 -0.491 3.548 1.00 95.44 98 PRO A C 1
ATOM 752 O O . PRO A 1 98 ? -7.210 -0.802 4.247 1.00 95.44 98 PRO A O 1
ATOM 755 N N . LEU A 1 99 ? -8.154 -0.623 2.219 1.00 95.88 99 LEU A N 1
ATOM 756 C CA . LEU A 1 99 ? -6.950 -1.056 1.514 1.00 95.88 99 LEU A CA 1
ATOM 757 C C . LEU A 1 99 ? -5.800 -0.085 1.783 1.00 95.88 99 LEU A C 1
ATOM 759 O O . LEU A 1 99 ? -5.947 1.135 1.649 1.00 95.88 99 LEU A O 1
ATOM 763 N N . THR A 1 100 ? -4.640 -0.640 2.116 1.00 96.56 100 THR A N 1
ATOM 764 C CA . THR A 1 100 ? -3.473 0.152 2.493 1.00 96.56 100 THR A CA 1
ATOM 765 C C . THR A 1 100 ? -2.919 0.910 1.278 1.00 96.56 100 THR A C 1
ATOM 767 O O . THR A 1 100 ? -2.708 0.323 0.210 1.00 96.56 100 THR A O 1
ATOM 770 N N . PRO A 1 101 ? -2.693 2.233 1.381 1.00 97.19 101 PRO A N 1
ATOM 771 C CA . PRO A 1 101 ? -2.098 2.997 0.293 1.00 97.19 101 PRO A CA 1
ATOM 772 C C . PRO A 1 101 ? -0.590 2.709 0.179 1.00 97.19 101 PRO A C 1
ATOM 774 O O . PRO A 1 101 ? 0.061 2.456 1.198 1.00 97.19 101 PRO A O 1
ATOM 777 N N . PRO A 1 102 ? 0.007 2.832 -1.026 1.00 97.00 102 PRO A N 1
ATOM 778 C CA . PRO A 1 102 ? 1.459 2.802 -1.166 1.00 97.00 102 PRO A CA 1
ATOM 779 C C . PRO A 1 102 ? 2.068 3.986 -0.413 1.00 97.00 102 PRO A C 1
ATOM 781 O O . PRO A 1 102 ? 1.688 5.134 -0.668 1.00 97.00 102 PRO A O 1
ATOM 784 N N . TYR A 1 103 ? 3.026 3.743 0.475 1.00 96.56 103 TYR A N 1
ATOM 785 C CA . TYR A 1 103 ? 3.724 4.780 1.235 1.00 96.56 103 TYR A CA 1
ATOM 786 C C . TYR A 1 103 ? 4.256 5.909 0.342 1.00 96.56 103 TYR A C 1
ATOM 788 O O . TYR A 1 103 ? 4.026 7.093 0.610 1.00 96.56 103 TYR A O 1
ATOM 796 N N . LEU A 1 104 ? 4.905 5.565 -0.774 1.00 95.38 104 LEU A N 1
ATOM 797 C CA . LEU A 1 104 ? 5.485 6.563 -1.676 1.00 95.38 104 LEU A CA 1
ATOM 798 C C . LEU A 1 104 ? 4.417 7.418 -2.373 1.00 95.38 104 LEU A C 1
ATOM 800 O O . LEU A 1 104 ? 4.670 8.585 -2.682 1.00 95.38 104 LEU A O 1
ATOM 804 N N . SER A 1 105 ? 3.190 6.907 -2.515 1.00 95.25 105 SER A N 1
ATOM 805 C CA . SER A 1 105 ? 2.057 7.689 -3.02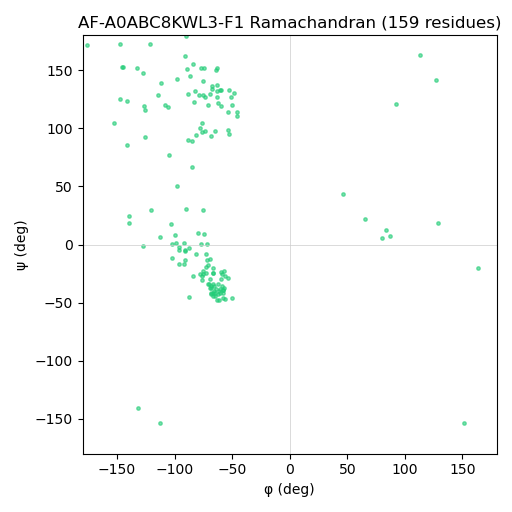0 1.00 95.25 105 SER A CA 1
ATOM 806 C C . SER A 1 105 ? 1.645 8.819 -2.075 1.00 95.25 105 SER A C 1
ATOM 808 O O . SER A 1 105 ? 1.010 9.778 -2.517 1.00 95.25 105 SER A O 1
ATOM 810 N N . LEU A 1 106 ? 2.019 8.752 -0.795 1.00 95.56 106 LEU A N 1
ATOM 811 C CA . LEU A 1 106 ? 1.676 9.737 0.231 1.00 95.56 106 LEU A CA 1
ATOM 812 C C . LEU A 1 106 ? 2.716 10.858 0.362 1.00 95.56 106 LEU A C 1
ATOM 814 O O . LEU A 1 106 ? 2.498 11.826 1.102 1.00 95.56 106 LEU A O 1
ATOM 818 N N . ARG A 1 107 ? 3.830 10.774 -0.376 1.00 90.38 107 ARG A N 1
ATOM 819 C CA . ARG A 1 107 ? 4.819 11.854 -0.458 1.00 90.38 107 ARG A CA 1
ATOM 820 C C . ARG A 1 107 ? 4.227 13.074 -1.179 1.00 90.38 107 ARG A C 1
ATOM 822 O O . ARG A 1 107 ? 3.532 12.947 -2.193 1.00 90.38 107 ARG A O 1
ATOM 829 N N . GLY A 1 108 ? 4.491 14.259 -0.626 1.00 90.81 108 GLY A N 1
ATOM 830 C CA . GLY A 1 108 ? 4.050 15.559 -1.149 1.00 90.81 108 GLY A CA 1
ATOM 831 C C . GLY A 1 108 ? 3.322 16.417 -0.111 1.00 90.81 108 GLY A C 1
ATOM 832 O O . GLY A 1 108 ? 2.534 15.908 0.687 1.00 90.81 108 GLY A O 1
ATOM 833 N N . LEU A 1 109 ? 3.566 17.729 -0.120 1.00 89.38 109 LEU A N 1
ATOM 834 C CA . LEU A 1 109 ? 3.050 18.666 0.892 1.00 89.38 109 LEU A CA 1
ATOM 835 C C . LEU A 1 109 ? 1.515 18.650 0.987 1.00 89.38 109 LEU A C 1
ATOM 837 O O . LEU A 1 109 ? 0.957 18.596 2.079 1.00 89.38 109 LEU A O 1
ATOM 841 N N . LEU A 1 110 ? 0.830 18.552 -0.154 1.00 94.31 110 LEU A N 1
ATOM 842 C CA . LEU A 1 110 ? -0.634 18.595 -0.244 1.00 94.31 110 LEU A CA 1
ATOM 843 C C . LEU A 1 110 ? -1.347 17.290 0.170 1.00 94.31 110 LEU A C 1
ATOM 845 O O . LEU A 1 110 ? -2.571 17.214 0.113 1.00 94.31 110 LEU A O 1
ATOM 849 N N . LYS A 1 111 ? -0.615 16.245 0.581 1.00 94.56 111 LYS A N 1
ATOM 850 C CA . LYS A 1 111 ? -1.184 14.924 0.928 1.00 94.56 111 LYS A CA 1
ATOM 851 C C . LYS A 1 111 ? -1.291 14.663 2.435 1.00 94.56 111 LYS A C 1
ATOM 853 O O . LYS A 1 111 ? -1.449 13.514 2.838 1.00 94.56 111 LYS A O 1
ATOM 858 N N . TRP A 1 112 ? -1.218 15.699 3.269 1.00 91.94 112 TRP A N 1
ATOM 859 C CA . TRP A 1 112 ? -1.207 15.561 4.731 1.00 91.94 112 TRP A CA 1
ATOM 860 C C . TRP A 1 112 ? -2.442 14.830 5.287 1.00 91.94 112 TRP A C 1
ATOM 862 O O . TRP A 1 112 ? -2.264 13.854 6.004 1.00 91.94 112 TRP A O 1
ATOM 872 N N . LYS A 1 113 ? -3.665 15.163 4.841 1.00 94.88 113 LYS A N 1
ATOM 873 C CA . LYS A 1 113 ? -4.897 14.456 5.264 1.00 94.88 113 LYS A CA 1
ATOM 874 C C . LYS A 1 113 ? -4.858 12.955 4.963 1.00 94.88 113 LYS A C 1
ATOM 876 O O . LYS A 1 113 ? -5.310 12.135 5.753 1.00 94.88 113 LYS A O 1
ATOM 881 N N . LYS A 1 114 ? -4.300 12.580 3.803 1.00 94.19 114 LYS A N 1
ATOM 882 C CA . LYS A 1 114 ? -4.142 11.168 3.421 1.00 94.19 114 LYS A CA 1
ATOM 883 C C . LYS A 1 114 ? -3.100 10.469 4.291 1.00 94.19 114 LYS A C 1
ATOM 885 O O . LYS A 1 114 ? -3.298 9.310 4.625 1.00 94.19 114 LYS A O 1
ATOM 890 N N . ARG A 1 115 ? -2.015 11.160 4.665 1.00 94.69 115 ARG A N 1
ATOM 891 C CA . ARG A 1 115 ? -1.017 10.629 5.606 1.00 94.69 115 ARG A CA 1
ATOM 892 C C . ARG A 1 115 ? -1.597 10.419 6.995 1.00 94.69 115 ARG A C 1
ATOM 894 O O . ARG A 1 115 ? -1.347 9.370 7.559 1.00 94.69 115 ARG A O 1
ATOM 901 N N . GLU A 1 116 ? -2.372 11.364 7.516 1.00 94.44 116 GLU A N 1
ATOM 902 C CA . GLU A 1 116 ? -3.029 11.212 8.821 1.00 94.44 116 GLU A CA 1
ATOM 903 C C . GLU A 1 116 ? -3.989 10.023 8.822 1.00 94.44 116 GLU A C 1
ATOM 905 O O . GLU A 1 116 ? -3.900 9.154 9.681 1.00 94.44 116 GLU A O 1
ATOM 910 N N . SER A 1 117 ? -4.845 9.915 7.802 1.00 94.31 117 SER A N 1
ATOM 911 C CA . SER A 1 117 ? -5.751 8.770 7.666 1.00 94.31 117 SER A CA 1
ATOM 912 C C . SER A 1 117 ? -4.997 7.435 7.539 1.00 94.31 117 SER A C 1
ATOM 914 O O . SER A 1 117 ? -5.370 6.457 8.191 1.00 94.31 117 SER A O 1
ATOM 916 N N . ALA A 1 118 ? -3.909 7.396 6.763 1.00 94.62 118 ALA A N 1
ATOM 917 C CA . ALA A 1 118 ? -3.055 6.213 6.637 1.00 94.62 118 ALA A CA 1
ATOM 918 C C . ALA A 1 118 ? -2.258 5.911 7.920 1.00 94.62 118 ALA A C 1
ATOM 920 O O . ALA A 1 118 ? -1.982 4.757 8.210 1.00 94.62 118 ALA A O 1
ATOM 921 N N . ALA A 1 119 ? -1.914 6.916 8.725 1.00 92.94 119 ALA A N 1
ATOM 922 C CA . ALA A 1 119 ? -1.269 6.717 10.024 1.00 92.94 119 ALA A CA 1
ATOM 923 C C . ALA A 1 119 ? -2.234 6.152 11.080 1.00 92.94 119 ALA A C 1
ATOM 925 O O . ALA A 1 119 ? -1.798 5.595 12.080 1.00 92.94 119 ALA A O 1
ATOM 926 N N . LEU A 1 120 ? -3.546 6.280 10.874 1.00 94.56 120 LEU A N 1
ATOM 927 C CA . LEU A 1 120 ? -4.544 5.654 11.742 1.00 94.56 120 LEU A CA 1
ATOM 928 C C . LEU A 1 120 ? -4.866 4.229 11.289 1.00 94.56 120 LEU A C 1
ATOM 930 O O . LEU A 1 120 ? -4.921 3.323 12.109 1.00 94.56 120 LEU A O 1
ATOM 934 N N . THR A 1 121 ? -5.057 4.035 9.984 1.00 94.62 121 THR A N 1
ATOM 935 C CA . THR A 1 121 ? -5.600 2.783 9.421 1.00 94.62 121 THR A CA 1
ATOM 936 C C . THR A 1 121 ? -4.551 1.863 8.801 1.00 94.62 121 THR A C 1
ATOM 938 O O . THR A 1 121 ? -4.829 0.692 8.537 1.00 94.62 121 THR A O 1
ATOM 941 N N . GLY A 1 122 ? -3.328 2.355 8.615 1.00 96.38 122 GLY A N 1
ATOM 942 C CA . GLY A 1 122 ? -2.209 1.597 8.082 1.00 96.38 122 GLY A CA 1
ATOM 943 C C . GLY A 1 122 ? -1.714 2.063 6.713 1.00 96.38 122 GLY A C 1
ATOM 944 O O . GLY A 1 122 ? -2.378 2.783 5.961 1.00 96.38 122 GLY A O 1
ATOM 945 N N . VAL A 1 123 ? -0.500 1.632 6.382 1.00 97.88 123 VAL A N 1
ATOM 946 C CA . VAL A 1 123 ? 0.205 1.985 5.146 1.00 97.88 123 VAL A CA 1
ATOM 947 C C . VAL A 1 123 ? 1.055 0.809 4.671 1.00 97.88 123 VAL A C 1
ATOM 949 O O . VAL A 1 123 ? 1.504 -0.021 5.465 1.00 97.88 123 VAL A O 1
ATOM 952 N N . ASN A 1 124 ? 1.285 0.742 3.363 1.00 98.00 124 ASN A N 1
ATOM 953 C CA . ASN A 1 124 ? 2.083 -0.305 2.750 1.00 98.00 124 ASN A CA 1
ATOM 954 C C . ASN A 1 124 ? 3.458 0.221 2.319 1.00 98.00 124 ASN A C 1
ATOM 956 O O . ASN A 1 124 ? 3.555 1.113 1.472 1.00 98.00 124 ASN A O 1
ATOM 960 N N . PHE A 1 125 ? 4.512 -0.349 2.894 1.00 96.56 125 PHE A N 1
ATOM 961 C CA . PHE A 1 125 ? 5.922 -0.063 2.625 1.00 96.56 125 PHE A CA 1
ATOM 962 C C . PHE A 1 125 ? 6.599 -1.112 1.735 1.00 96.56 125 PHE A C 1
ATOM 964 O O . PHE A 1 125 ? 7.792 -0.990 1.467 1.00 96.56 125 PHE A O 1
ATOM 971 N N . ALA A 1 126 ? 5.877 -2.144 1.295 1.00 95.62 126 ALA A N 1
ATOM 972 C CA . ALA A 1 126 ? 6.443 -3.190 0.458 1.00 95.62 126 ALA A CA 1
ATOM 973 C C . ALA A 1 126 ? 6.896 -2.648 -0.902 1.00 95.62 126 ALA A C 1
ATOM 975 O O . ALA A 1 126 ? 6.330 -1.681 -1.414 1.00 95.62 126 ALA A O 1
ATOM 976 N N . SER A 1 127 ? 7.917 -3.271 -1.481 1.00 94.06 127 SER A N 1
ATOM 977 C CA . SER A 1 127 ? 8.546 -2.825 -2.724 1.00 94.06 127 SER A CA 1
ATOM 978 C C . SER A 1 127 ? 8.900 -4.035 -3.575 1.00 94.06 127 SER A C 1
ATOM 980 O O . SER A 1 127 ? 9.647 -4.904 -3.132 1.00 94.06 127 SER A O 1
ATOM 982 N N . GLY A 1 128 ? 8.413 -4.099 -4.814 1.00 90.81 128 GLY A N 1
ATOM 983 C CA . GLY A 1 128 ? 8.781 -5.164 -5.750 1.00 90.81 128 GLY A CA 1
ATOM 984 C C . GLY A 1 128 ? 10.300 -5.334 -5.875 1.00 90.81 128 GLY A C 1
ATOM 985 O O . GLY A 1 128 ? 11.009 -4.357 -6.122 1.00 90.81 128 GLY A O 1
ATOM 986 N N . GLY A 1 129 ? 10.789 -6.563 -5.691 1.00 86.56 129 GLY A N 1
ATOM 987 C CA . GLY A 1 129 ? 12.221 -6.884 -5.703 1.00 86.56 129 GLY A CA 1
ATOM 988 C C . GLY A 1 129 ? 12.976 -6.582 -4.402 1.00 86.56 129 GLY A C 1
ATOM 989 O O . GLY A 1 129 ? 14.196 -6.722 -4.383 1.00 86.56 129 GLY A O 1
ATOM 990 N N . ALA A 1 130 ? 12.296 -6.173 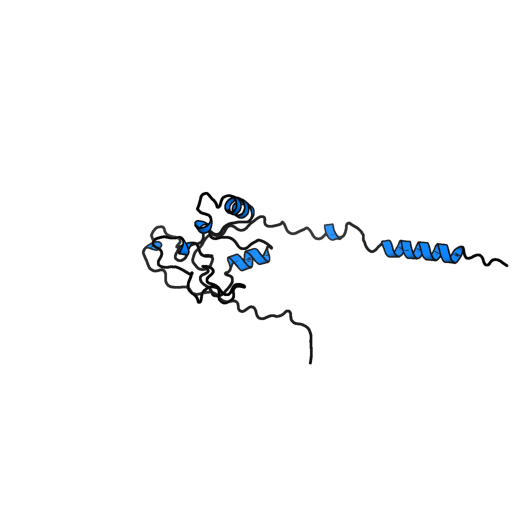-3.324 1.00 85.62 130 ALA A N 1
ATOM 991 C CA . ALA A 1 130 ? 12.919 -6.084 -2.006 1.00 85.62 130 ALA A CA 1
ATOM 992 C C . ALA A 1 130 ? 13.367 -7.476 -1.534 1.00 85.62 130 ALA A C 1
ATOM 994 O O . ALA A 1 130 ? 12.598 -8.433 -1.590 1.00 85.62 130 ALA A O 1
ATOM 995 N N . GLY A 1 131 ? 14.606 -7.579 -1.060 1.00 78.62 131 GLY A N 1
ATOM 996 C CA . GLY A 1 131 ? 15.140 -8.781 -0.431 1.00 78.62 131 GLY A CA 1
ATOM 997 C C . GLY A 1 131 ? 15.605 -8.502 0.997 1.00 78.62 131 GLY A C 1
ATOM 998 O O . GLY A 1 131 ? 15.619 -7.363 1.455 1.00 78.62 131 GLY A O 1
ATOM 999 N N . ILE A 1 132 ? 15.969 -9.568 1.709 1.00 75.75 132 ILE A N 1
ATOM 1000 C CA . ILE A 1 132 ? 16.330 -9.521 3.138 1.00 75.75 132 ILE A CA 1
ATOM 1001 C C . ILE A 1 132 ? 17.739 -8.942 3.360 1.00 75.75 132 ILE A C 1
ATOM 1003 O O . ILE A 1 132 ? 18.012 -8.379 4.414 1.00 75.75 132 ILE A O 1
ATOM 1007 N N . PHE A 1 133 ? 18.635 -9.071 2.377 1.00 70.75 133 PHE A N 1
ATOM 1008 C CA . PHE A 1 133 ? 20.021 -8.606 2.475 1.00 70.75 133 PHE A CA 1
ATOM 1009 C C . PHE A 1 133 ? 20.209 -7.239 1.813 1.00 70.75 133 PHE A C 1
ATOM 1011 O O . PHE A 1 133 ? 19.705 -7.018 0.710 1.00 70.75 133 PHE A O 1
ATOM 1018 N N . ASP A 1 134 ? 21.039 -6.381 2.406 1.00 59.22 134 ASP A N 1
ATOM 1019 C CA . ASP A 1 134 ? 21.301 -5.012 1.930 1.00 59.22 134 ASP A CA 1
ATOM 1020 C C . ASP A 1 134 ? 21.826 -4.931 0.477 1.00 59.22 134 ASP A C 1
ATOM 1022 O O . ASP A 1 134 ? 21.643 -3.918 -0.193 1.00 59.22 134 ASP A O 1
ATOM 1026 N N . GLY A 1 135 ? 22.424 -6.010 -0.051 1.00 54.28 135 GLY A N 1
ATOM 1027 C CA . GLY A 1 135 ? 22.924 -6.103 -1.435 1.00 54.28 135 GLY A CA 1
ATOM 1028 C C . GLY A 1 135 ? 21.977 -6.766 -2.449 1.00 54.28 135 GLY A C 1
ATOM 1029 O O . GLY A 1 135 ? 22.309 -6.862 -3.629 1.00 54.28 135 GLY A O 1
ATOM 1030 N N . SER A 1 136 ? 20.805 -7.249 -2.027 1.00 52.44 136 SER A N 1
ATOM 1031 C CA . SER A 1 136 ? 19.919 -8.072 -2.877 1.00 52.44 136 SER A CA 1
ATOM 1032 C C . SER A 1 136 ? 19.202 -7.302 -3.997 1.00 52.44 136 SER A C 1
ATOM 1034 O O . SER A 1 136 ? 18.726 -7.911 -4.949 1.00 52.44 136 SER A O 1
ATOM 1036 N N . SER A 1 137 ? 19.212 -5.967 -3.954 1.00 52.50 137 SER A N 1
ATOM 1037 C CA . SER A 1 137 ? 18.694 -5.098 -5.022 1.00 52.50 137 SER A CA 1
ATOM 1038 C C . SER A 1 137 ? 19.578 -5.057 -6.280 1.00 52.50 137 SER A C 1
ATOM 1040 O O . SER A 1 137 ? 19.171 -4.486 -7.293 1.00 52.50 137 SER A O 1
ATOM 1042 N N . GLN A 1 138 ? 20.776 -5.653 -6.233 1.00 46.78 138 GLN A N 1
ATOM 1043 C CA . GLN A 1 138 ? 21.761 -5.629 -7.321 1.00 46.78 138 GLN A CA 1
ATOM 1044 C C . GLN A 1 138 ? 21.633 -6.810 -8.299 1.00 46.78 138 GLN A C 1
ATOM 1046 O O . GLN A 1 138 ? 22.181 -6.757 -9.399 1.00 46.78 138 GLN A O 1
ATOM 1051 N N . PHE A 1 139 ? 20.873 -7.848 -7.937 1.00 45.78 139 PHE A N 1
ATOM 1052 C CA . PHE A 1 139 ? 20.585 -8.991 -8.802 1.00 45.78 139 PHE A CA 1
ATOM 1053 C C . PHE A 1 139 ? 19.101 -8.987 -9.189 1.00 45.78 139 PHE A C 1
ATOM 1055 O O . PHE A 1 139 ? 18.258 -8.708 -8.336 1.00 45.78 139 PHE A O 1
ATOM 1062 N N . PRO A 1 140 ? 18.738 -9.293 -10.450 1.00 44.31 140 PRO A N 1
ATOM 1063 C CA . PRO A 1 140 ? 17.341 -9.438 -10.832 1.00 44.31 140 PRO A CA 1
ATOM 1064 C C . PRO A 1 140 ? 16.763 -10.640 -10.078 1.00 44.31 140 PRO A C 1
ATOM 1066 O O . PRO A 1 140 ? 16.978 -11.791 -10.458 1.00 44.31 140 PRO A O 1
ATOM 1069 N N . VAL A 1 141 ? 16.071 -10.379 -8.968 1.00 48.00 141 VAL A N 1
ATOM 1070 C CA . VAL A 1 141 ? 15.372 -11.415 -8.210 1.00 48.00 141 VAL A CA 1
ATOM 1071 C C . VAL A 1 141 ? 14.351 -12.040 -9.159 1.00 48.00 141 VAL A C 1
ATOM 1073 O O . VAL A 1 141 ? 13.512 -11.343 -9.732 1.00 48.00 141 VAL A O 1
ATOM 1076 N N . SER A 1 142 ? 14.497 -13.346 -9.395 1.00 36.59 142 SER A N 1
ATOM 1077 C CA . SER A 1 142 ? 13.645 -14.112 -10.305 1.00 36.59 142 SER A CA 1
ATOM 1078 C C . SER A 1 142 ? 12.177 -13.905 -9.950 1.00 36.59 142 SER A C 1
ATOM 1080 O O . SER A 1 142 ? 11.800 -13.984 -8.784 1.00 36.59 142 SER A O 1
ATOM 1082 N N . TYR A 1 143 ? 11.363 -13.640 -10.974 1.00 38.94 143 TYR A N 1
ATOM 1083 C CA . TYR A 1 143 ? 9.914 -13.506 -10.885 1.00 38.94 143 TYR A CA 1
ATOM 1084 C C . TYR A 1 143 ? 9.299 -14.729 -10.186 1.00 38.94 143 TYR A C 1
ATOM 1086 O O . TYR A 1 143 ? 8.990 -15.731 -10.829 1.00 38.94 143 TYR A O 1
ATOM 1094 N N . ILE A 1 144 ? 9.070 -14.648 -8.876 1.00 37.66 144 ILE A N 1
ATOM 1095 C CA . ILE A 1 144 ? 8.105 -15.519 -8.209 1.00 37.66 144 ILE A CA 1
ATOM 1096 C C . ILE A 1 144 ? 6.734 -14.894 -8.460 1.00 37.66 144 ILE A C 1
ATOM 1098 O O . ILE A 1 144 ? 6.283 -13.988 -7.763 1.00 37.66 144 ILE A O 1
ATOM 1102 N N . TYR A 1 145 ? 6.073 -15.366 -9.516 1.00 35.09 145 TYR A N 1
ATOM 1103 C CA . TYR A 1 145 ? 4.633 -15.212 -9.649 1.00 35.09 145 TYR A CA 1
ATOM 1104 C C . TYR A 1 145 ? 3.972 -16.249 -8.747 1.00 35.09 145 TYR A C 1
ATOM 1106 O O . TYR A 1 145 ? 3.830 -17.403 -9.138 1.00 35.09 145 TYR A O 1
ATOM 1114 N N . ILE A 1 146 ? 3.521 -15.842 -7.563 1.00 33.88 146 ILE A N 1
ATOM 1115 C CA . ILE A 1 146 ? 2.397 -16.531 -6.929 1.00 33.88 146 ILE A CA 1
ATOM 1116 C C . ILE A 1 146 ? 1.339 -15.485 -6.609 1.00 33.88 146 ILE A C 1
ATOM 1118 O O . ILE A 1 146 ? 1.339 -14.839 -5.567 1.00 33.88 146 ILE A O 1
ATOM 1122 N N . CYS A 1 147 ? 0.421 -15.327 -7.556 1.00 40.47 147 CYS A N 1
ATOM 1123 C CA . CYS A 1 147 ? -0.905 -14.813 -7.284 1.00 40.47 147 CYS A CA 1
ATOM 1124 C C . CYS A 1 147 ? -1.917 -15.809 -7.840 1.00 40.47 147 CYS A C 1
ATOM 1126 O O . CYS A 1 147 ? -1.967 -16.036 -9.049 1.00 40.47 147 CYS A O 1
ATOM 1128 N N . TRP A 1 148 ? -2.743 -16.360 -6.955 1.00 26.44 148 TRP A N 1
ATOM 1129 C CA . TRP A 1 148 ? -4.036 -16.896 -7.340 1.00 26.44 148 TRP A CA 1
ATOM 1130 C C . TRP A 1 148 ? -5.030 -16.704 -6.197 1.00 26.44 148 TRP A C 1
ATOM 1132 O O . TRP A 1 148 ? -4.793 -17.137 -5.075 1.00 26.44 148 TRP A O 1
ATOM 1142 N N . SER A 1 149 ? -6.157 -16.070 -6.492 1.00 36.88 149 SER A N 1
ATOM 1143 C CA . SER A 1 149 ? -7.446 -16.660 -6.141 1.00 36.88 149 SER A CA 1
ATOM 1144 C C . SER A 1 149 ? -8.481 -16.134 -7.122 1.00 36.88 149 SER A C 1
ATOM 1146 O O . SER A 1 149 ? -8.931 -14.992 -7.054 1.00 36.88 149 SER A O 1
ATOM 1148 N N . LYS A 1 150 ? -8.860 -16.993 -8.066 1.00 36.28 150 LYS A N 1
ATOM 1149 C CA . LYS A 1 150 ? -10.232 -16.969 -8.538 1.00 36.28 150 LYS A CA 1
ATOM 1150 C C . LYS A 1 150 ? -11.043 -17.587 -7.401 1.00 36.28 150 LYS A C 1
ATOM 1152 O O . LYS A 1 150 ? -11.020 -18.795 -7.202 1.00 36.28 150 LYS A O 1
ATOM 1157 N N . TRP A 1 151 ? -11.639 -16.731 -6.577 1.00 35.09 151 TRP A N 1
ATOM 1158 C CA . TRP A 1 151 ? -12.616 -17.150 -5.581 1.00 35.09 151 TRP A CA 1
ATOM 1159 C C . TRP A 1 151 ? -13.959 -17.207 -6.307 1.00 35.09 151 TRP A C 1
ATOM 1161 O O . TRP A 1 151 ? -14.632 -16.191 -6.481 1.00 35.09 151 TRP A O 1
ATOM 1171 N N . GLU A 1 152 ? -14.261 -18.366 -6.888 1.00 43.28 152 GLU A N 1
ATOM 1172 C CA . GLU A 1 152 ? -15.579 -18.620 -7.459 1.00 43.28 152 GLU A CA 1
ATOM 1173 C C . GLU A 1 152 ? -16.601 -18.670 -6.318 1.00 43.28 152 GLU A C 1
ATOM 1175 O O . GLU A 1 152 ? -16.350 -19.225 -5.252 1.00 43.28 152 GLU A O 1
ATOM 1180 N N . TYR A 1 153 ? -17.715 -17.978 -6.542 1.00 37.59 153 TYR A N 1
ATOM 1181 C CA . TYR A 1 153 ? -18.835 -17.801 -5.628 1.00 37.59 153 TYR A CA 1
ATOM 1182 C C . TYR A 1 153 ? -19.378 -19.150 -5.120 1.00 37.59 153 TYR A C 1
ATOM 1184 O O . TYR A 1 153 ? -20.243 -19.742 -5.754 1.00 37.59 153 TYR A O 1
ATOM 1192 N N . GLU A 1 154 ? -18.985 -19.576 -3.923 1.00 38.84 154 GLU A N 1
ATOM 1193 C CA . GLU A 1 154 ? -19.741 -20.564 -3.133 1.00 38.84 154 GLU A CA 1
ATOM 1194 C C . GLU A 1 154 ? -20.611 -19.859 -2.084 1.00 38.84 154 GLU A C 1
ATOM 1196 O O . GLU A 1 154 ? -20.588 -20.165 -0.900 1.00 38.84 154 GLU A O 1
ATOM 1201 N N . ASN A 1 155 ? -21.377 -18.862 -2.535 1.00 38.00 155 ASN A N 1
ATOM 1202 C CA . ASN A 1 155 ? -22.476 -18.254 -1.774 1.00 38.00 155 ASN A CA 1
ATOM 1203 C C . ASN A 1 155 ? -23.695 -17.961 -2.669 1.00 38.00 155 ASN A C 1
ATOM 1205 O O . ASN A 1 155 ? -24.496 -17.083 -2.363 1.00 38.00 155 ASN A O 1
ATOM 1209 N N . GLN A 1 156 ? -23.855 -18.686 -3.781 1.00 42.47 156 GLN A N 1
ATOM 1210 C CA . GLN A 1 156 ? -25.122 -18.718 -4.517 1.00 42.47 156 GLN A CA 1
ATOM 1211 C C . GLN A 1 156 ? -25.820 -20.047 -4.240 1.00 42.47 156 GLN A C 1
ATOM 1213 O O . GLN A 1 156 ? -25.794 -20.980 -5.037 1.00 42.47 156 GLN A O 1
ATOM 1218 N N . GLY A 1 157 ? -26.415 -20.128 -3.051 1.00 44.78 157 GLY A N 1
ATOM 1219 C CA . GLY A 1 157 ? -27.618 -20.926 -2.870 1.00 44.78 157 GLY A CA 1
ATOM 1220 C C . GLY A 1 157 ? -28.811 -20.132 -3.405 1.00 44.78 157 GLY A C 1
ATOM 1221 O O . GLY A 1 157 ? -28.994 -18.985 -3.005 1.00 44.78 157 GLY A O 1
ATOM 1222 N N . GLY A 1 158 ? -29.601 -20.763 -4.275 1.00 43.94 158 GLY A N 1
ATOM 1223 C CA . GLY A 1 158 ? -30.847 -20.233 -4.848 1.00 43.94 158 GLY A CA 1
ATOM 1224 C C . GLY A 1 158 ? -30.599 -19.507 -6.176 1.00 43.94 158 GLY A C 1
ATOM 1225 O O . GLY A 1 158 ? -29.807 -18.578 -6.218 1.00 43.94 158 GLY A O 1
ATOM 1226 N N . ASP A 1 159 ? -31.172 -19.880 -7.314 1.00 44.00 159 ASP A N 1
ATOM 1227 C CA . ASP A 1 159 ? -32.406 -20.618 -7.545 1.00 44.00 159 ASP A CA 1
ATOM 1228 C C . ASP A 1 159 ? -32.290 -21.540 -8.762 1.00 44.00 159 ASP A C 1
ATOM 1230 O O . ASP A 1 159 ? -31.519 -21.313 -9.694 1.00 44.00 159 ASP A O 1
ATOM 1234 N N . ARG A 1 160 ? -33.090 -22.604 -8.688 1.00 45.88 160 ARG A N 1
ATOM 1235 C CA . ARG A 1 160 ? -33.544 -23.400 -9.825 1.00 45.88 160 ARG A CA 1
ATOM 1236 C C . ARG A 1 160 ? -34.326 -22.480 -10.762 1.00 45.88 160 ARG A C 1
ATOM 12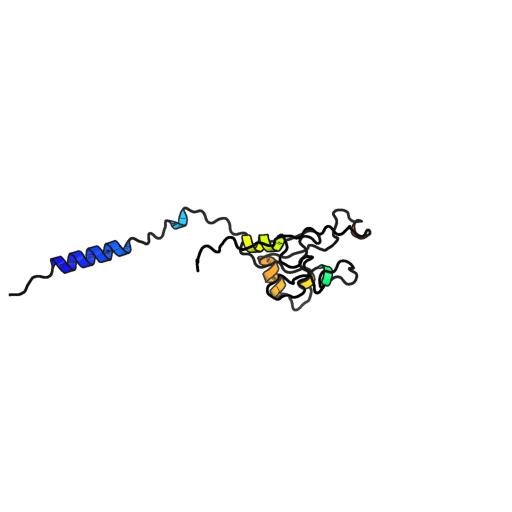38 O O . ARG A 1 160 ? -35.159 -21.739 -10.258 1.00 45.88 160 ARG A O 1
ATOM 1245 N N . ASP A 1 161 ? -34.027 -22.543 -12.056 1.00 48.84 161 ASP A N 1
ATOM 1246 C CA . ASP A 1 161 ? -34.969 -22.698 -13.180 1.00 48.84 161 ASP A CA 1
ATOM 1247 C C . ASP A 1 161 ? -34.187 -22.781 -14.504 1.00 48.84 161 ASP A C 1
ATOM 1249 O O . ASP A 1 161 ? -33.340 -21.896 -14.768 1.00 48.84 161 ASP A O 1
#

Sequence (161 aa):
MPVNNLPFLTVFFLFLGLLRFDSIPGLEAAAGKLASIPGLYVFGDSLVDVGNNNYLPFSLAKSNYPRNGVDFPKKKATGRFCNGKNFADVLAEKFGLPLTPPYLSLRGLLKWKKRESAALTGVNFASGGAGIFDGSSQFPVSYIYICWSKWEYENQGGDRD

Secondary structure (DSSP, 8-state):
-----HHHHHHHHHHHHHTT-S--TTGGGGS--PPPP----B--STTT-SSGGGG-TT-S----STTTTTTSTT-S--S-SSSS--HHHHHHHHTTPPPPPBGGGG-SGGGHHHHHHHHHH--B---TT--SSTTGGGS----------------------